Protein AF-A0A914D305-F1 (afdb_monomer_lite)

pLDDT: mean 78.82, std 18.91, range [29.47, 98.31]

Foldseek 3Di:
DDDDDDDPPPPPPPPPPLALQEAFDQDQQLDPVVLVVVCVVPVVVSQVCLQAALCSCRPHQVVVNVVVDDPVVSQVSNLNNCQRPPDAQDDPVVLVQQPVQPQPPVVGGTQHCYDDDNVSVSCCVRGPCVSSNVHDDPDRNDD

Secondary structure (DSSP, 8-state):
----------------------PPP---TT-HHHHHHHHHH-HHHHHHHHHH-HHIIIIISHHHHHTTS-HHHHHHHHHHHHHTT--BSS-HHHHHHHHHT-EETTTTEE--SSSS-HHHHHHHHHHBTTTTT-SSTT-----

Structure (mmCIF, N/CA/C/O backbone):
data_AF-A0A914D305-F1
#
_entry.id   AF-A0A914D305-F1
#
loop_
_atom_site.group_PDB
_atom_site.id
_atom_site.type_symbol
_atom_site.label_atom_id
_atom_site.label_alt_id
_atom_site.label_comp_id
_atom_site.label_asym_id
_atom_site.label_entity_id
_atom_site.label_seq_id
_atom_site.pdbx_PDB_ins_code
_atom_site.Cartn_x
_atom_site.Cartn_y
_atom_site.Cartn_z
_atom_site.occupancy
_atom_site.B_iso_or_equiv
_atom_site.auth_seq_id
_atom_site.auth_comp_id
_atom_site.auth_asym_id
_atom_site.auth_atom_id
_atom_site.pdbx_PDB_model_num
ATOM 1 N N . MET A 1 1 ? 51.759 -28.986 -25.749 1.00 36.09 1 MET A N 1
ATOM 2 C CA . MET A 1 1 ? 51.252 -27.645 -26.127 1.00 36.09 1 MET A CA 1
ATOM 3 C C . MET A 1 1 ? 50.324 -27.878 -27.312 1.00 36.09 1 MET A C 1
ATOM 5 O O . MET A 1 1 ? 50.783 -28.509 -28.242 1.00 36.09 1 MET A O 1
ATOM 9 N N . LEU A 1 2 ? 49.023 -27.589 -27.330 1.00 29.47 2 LEU A N 1
ATOM 10 C CA . LEU A 1 2 ? 48.267 -26.473 -26.772 1.00 29.47 2 LEU A CA 1
ATOM 11 C C . LEU A 1 2 ? 46.799 -26.936 -26.587 1.00 29.47 2 LEU A C 1
ATOM 13 O O . LEU A 1 2 ? 46.229 -27.543 -27.489 1.00 29.47 2 LEU A O 1
ATOM 17 N N . ARG A 1 3 ? 46.208 -26.683 -25.413 1.00 39.03 3 ARG A N 1
ATOM 18 C CA . ARG A 1 3 ? 44.769 -26.854 -25.147 1.00 39.03 3 ARG A CA 1
ATOM 19 C C . ARG A 1 3 ? 44.009 -25.756 -25.897 1.00 39.03 3 ARG A C 1
ATOM 21 O O . ARG A 1 3 ? 44.329 -24.589 -25.696 1.00 39.03 3 ARG A O 1
ATOM 28 N N . VAL A 1 4 ? 42.997 -26.100 -26.689 1.00 43.41 4 VAL A N 1
ATOM 29 C CA . VAL A 1 4 ? 42.001 -25.127 -27.165 1.00 43.41 4 VAL A CA 1
ATOM 30 C C . VAL A 1 4 ? 40.686 -25.464 -26.477 1.00 43.41 4 VAL A C 1
ATOM 32 O O . VAL A 1 4 ? 40.063 -26.487 -26.751 1.00 43.41 4 VAL A O 1
ATOM 35 N N . CYS A 1 5 ? 40.348 -24.641 -25.487 1.00 41.59 5 CYS A N 1
ATOM 36 C CA . CYS A 1 5 ? 39.162 -24.772 -24.660 1.00 41.59 5 CYS A CA 1
ATOM 37 C C . CYS A 1 5 ? 37.900 -24.414 -25.453 1.00 41.59 5 CYS A C 1
ATOM 39 O O . CYS A 1 5 ? 37.832 -23.395 -26.139 1.00 41.59 5 CYS A O 1
ATOM 41 N N . LEU A 1 6 ? 36.903 -25.279 -25.303 1.00 41.56 6 LEU A N 1
ATOM 42 C CA . LEU A 1 6 ? 35.529 -25.158 -25.762 1.00 41.56 6 LEU A CA 1
ATOM 43 C C . LEU A 1 6 ? 34.855 -23.970 -25.044 1.00 41.56 6 LEU A C 1
ATOM 45 O O . LEU A 1 6 ? 34.542 -24.068 -23.860 1.00 41.56 6 LEU A O 1
ATOM 49 N N . ASN A 1 7 ? 34.641 -22.847 -25.731 1.00 41.91 7 ASN A N 1
ATOM 50 C CA . ASN A 1 7 ? 33.867 -21.729 -25.183 1.00 41.91 7 ASN A CA 1
ATOM 51 C C . ASN A 1 7 ? 32.371 -21.951 -25.449 1.00 41.91 7 ASN A C 1
ATOM 53 O O . ASN A 1 7 ? 31.833 -21.494 -26.455 1.00 41.91 7 ASN A O 1
ATOM 57 N N . LEU A 1 8 ? 31.695 -22.648 -24.531 1.00 43.59 8 LEU A N 1
ATOM 58 C CA . LEU A 1 8 ? 30.254 -22.490 -24.334 1.00 43.59 8 LEU A CA 1
ATOM 59 C C . LEU A 1 8 ? 30.028 -21.134 -23.657 1.00 43.59 8 LEU A C 1
ATOM 61 O O . LEU A 1 8 ? 30.223 -20.996 -22.451 1.00 43.59 8 LEU A O 1
ATOM 65 N N . ILE A 1 9 ? 29.628 -20.125 -24.430 1.00 51.69 9 ILE A N 1
ATOM 66 C CA . ILE A 1 9 ? 29.080 -18.894 -23.859 1.00 51.69 9 ILE A CA 1
ATOM 67 C C . ILE A 1 9 ? 27.666 -19.240 -23.393 1.00 51.69 9 ILE A C 1
ATOM 69 O O . ILE A 1 9 ? 26.716 -19.272 -24.170 1.00 51.69 9 ILE A O 1
ATOM 73 N N . LEU A 1 10 ? 27.568 -19.591 -22.114 1.00 40.56 10 LEU A N 1
ATOM 74 C CA . LEU A 1 10 ? 26.319 -19.754 -21.394 1.00 40.56 10 LEU A CA 1
ATOM 75 C C . LEU A 1 10 ? 25.650 -18.375 -21.329 1.00 40.56 10 LEU A C 1
ATOM 77 O O . LEU A 1 10 ? 26.105 -17.493 -20.601 1.00 40.56 10 LEU A O 1
ATOM 81 N N . SER A 1 11 ? 24.598 -18.172 -22.119 1.00 43.78 11 SER A N 1
ATOM 82 C CA . SER A 1 11 ? 23.721 -17.006 -22.034 1.00 43.78 11 SER A CA 1
ATOM 83 C C . SER A 1 11 ? 22.989 -17.051 -20.693 1.00 43.78 11 SER A C 1
ATOM 85 O O . SER A 1 11 ? 21.867 -17.545 -20.599 1.00 43.78 11 SER A O 1
ATOM 87 N N . VAL A 1 12 ? 23.634 -16.587 -19.624 1.00 43.00 12 VAL A N 1
ATOM 88 C CA . VAL A 1 12 ? 22.955 -16.365 -18.350 1.00 43.00 12 VAL A CA 1
ATOM 89 C C . VAL A 1 12 ? 22.069 -15.142 -18.551 1.00 43.00 12 VAL A C 1
ATOM 91 O O . VAL A 1 12 ? 22.495 -14.004 -18.370 1.00 43.00 12 VAL A O 1
ATOM 94 N N . ALA A 1 13 ? 20.827 -15.375 -18.972 1.00 42.50 13 ALA A N 1
ATOM 95 C CA . ALA A 1 13 ? 19.756 -14.423 -18.754 1.00 42.50 13 ALA A CA 1
ATOM 96 C C . ALA A 1 13 ? 19.548 -14.355 -17.238 1.00 42.50 13 ALA A C 1
ATOM 98 O O . ALA A 1 13 ? 18.773 -15.118 -16.665 1.00 42.50 13 ALA A O 1
ATOM 99 N N . ILE A 1 14 ? 20.316 -13.490 -16.574 1.00 41.69 14 ILE A N 1
ATOM 100 C CA . ILE A 1 14 ? 20.010 -13.062 -15.216 1.00 41.69 14 ILE A CA 1
ATOM 101 C C . ILE A 1 14 ? 18.710 -12.278 -15.367 1.00 41.69 14 ILE A C 1
ATOM 103 O O . ILE A 1 14 ? 18.723 -11.109 -15.748 1.00 41.69 14 ILE A O 1
ATOM 107 N N . ALA A 1 15 ? 17.577 -12.948 -15.155 1.00 43.53 15 ALA A N 1
ATOM 108 C CA . ALA A 1 15 ? 16.357 -12.256 -14.797 1.00 43.53 15 ALA A CA 1
ATOM 109 C C . ALA A 1 15 ? 16.704 -11.506 -13.511 1.00 43.53 15 ALA A C 1
ATOM 111 O O . ALA A 1 15 ? 16.840 -12.108 -12.450 1.00 43.53 15 ALA A O 1
ATOM 112 N N . LEU A 1 16 ? 17.000 -10.213 -13.642 1.00 42.28 16 LEU A N 1
ATOM 113 C CA . LEU A 1 16 ? 17.067 -9.322 -12.501 1.00 42.28 16 LEU A CA 1
ATOM 114 C C . LEU A 1 16 ? 15.713 -9.468 -11.817 1.00 42.28 16 LEU A C 1
ATOM 116 O O . LEU A 1 16 ? 14.694 -9.118 -12.413 1.00 42.28 16 LEU A O 1
ATOM 120 N N . ASP A 1 17 ? 15.704 -10.047 -10.618 1.00 41.62 17 ASP A N 1
ATOM 121 C CA . ASP A 1 17 ? 14.555 -9.991 -9.731 1.00 41.62 17 ASP A CA 1
ATOM 122 C C . ASP A 1 17 ? 14.229 -8.507 -9.547 1.00 41.62 17 ASP A C 1
ATOM 124 O O . ASP A 1 17 ? 14.855 -7.805 -8.750 1.00 41.62 17 ASP A O 1
ATOM 128 N N . LEU A 1 18 ? 13.263 -8.009 -10.322 1.00 47.25 18 LEU A N 1
ATOM 129 C CA . LEU A 1 18 ? 12.584 -6.736 -10.106 1.00 47.25 18 LEU A CA 1
ATOM 130 C C . LEU A 1 18 ? 11.710 -6.884 -8.857 1.00 47.25 18 LEU A C 1
ATOM 132 O O . LEU A 1 18 ? 10.487 -6.799 -8.895 1.00 47.25 18 LEU A O 1
ATOM 136 N N . SER A 1 19 ? 12.348 -7.176 -7.731 1.00 46.69 19 SER A N 1
ATOM 137 C CA . SER A 1 19 ? 11.719 -7.110 -6.431 1.00 46.69 19 SER A CA 1
ATOM 138 C C . SER A 1 19 ? 11.714 -5.642 -6.039 1.00 46.69 19 SER A C 1
ATOM 140 O O . SER A 1 19 ? 12.737 -5.128 -5.575 1.00 46.69 19 SER A O 1
ATOM 142 N N . ALA A 1 20 ? 10.580 -4.953 -6.219 1.00 52.84 20 ALA A N 1
ATOM 143 C CA . ALA A 1 20 ? 10.375 -3.663 -5.569 1.00 52.8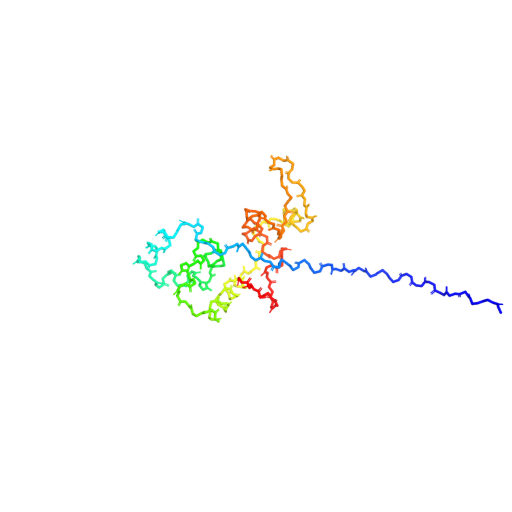4 20 ALA A CA 1
ATOM 144 C C . ALA A 1 20 ? 10.715 -3.830 -4.087 1.00 52.84 20 ALA A C 1
ATOM 146 O O . ALA A 1 20 ? 10.114 -4.631 -3.377 1.00 52.84 20 ALA A O 1
ATOM 147 N N . THR A 1 21 ? 11.767 -3.148 -3.645 1.00 56.75 21 THR A N 1
ATOM 148 C CA . THR A 1 21 ? 12.391 -3.443 -2.350 1.00 56.75 21 THR A CA 1
ATOM 149 C C . THR A 1 21 ? 11.915 -2.501 -1.255 1.00 56.75 21 THR A C 1
ATOM 151 O O . THR A 1 21 ? 12.253 -2.714 -0.092 1.00 56.75 21 THR A O 1
ATOM 154 N N . ARG A 1 22 ? 11.127 -1.466 -1.592 1.00 63.59 22 ARG A N 1
ATOM 155 C CA . ARG A 1 22 ? 10.525 -0.558 -0.608 1.00 63.59 22 ARG A CA 1
ATOM 156 C C . ARG A 1 22 ? 9.123 -0.101 -1.024 1.00 63.59 22 ARG A C 1
ATOM 158 O O . ARG A 1 22 ? 8.967 0.409 -2.136 1.00 63.59 22 ARG A O 1
ATOM 165 N N . PRO A 1 23 ? 8.110 -0.238 -0.151 1.00 63.59 23 PRO A N 1
ATOM 166 C CA . PRO A 1 23 ? 6.850 0.483 -0.318 1.00 63.59 23 PRO A CA 1
ATOM 167 C C . PRO A 1 23 ? 7.080 2.005 -0.186 1.00 63.59 23 PRO A C 1
ATOM 169 O O . PRO A 1 23 ? 8.126 2.427 0.316 1.00 63.59 23 PRO A O 1
ATOM 172 N N . PRO A 1 24 ? 6.103 2.843 -0.576 1.00 71.56 24 PRO A N 1
ATOM 173 C CA . PRO A 1 24 ? 6.082 4.254 -0.189 1.00 71.56 24 PRO A CA 1
ATOM 174 C C . PRO A 1 24 ? 6.214 4.427 1.328 1.00 71.56 24 PRO A C 1
ATOM 176 O O . PRO A 1 24 ? 5.825 3.538 2.089 1.00 71.56 24 PRO A O 1
ATOM 179 N N . ASN A 1 25 ? 6.732 5.576 1.769 1.00 78.00 25 ASN A N 1
ATOM 180 C CA . ASN A 1 25 ? 6.840 5.892 3.192 1.00 78.00 25 ASN A CA 1
ATOM 181 C C . ASN A 1 25 ? 5.474 5.786 3.884 1.00 78.00 25 ASN A C 1
ATOM 183 O O . ASN A 1 25 ? 4.451 6.193 3.334 1.00 78.00 25 ASN A O 1
ATOM 187 N N . CYS A 1 26 ? 5.460 5.235 5.101 1.00 85.81 26 CYS A N 1
ATOM 188 C CA . CYS A 1 26 ? 4.223 5.074 5.858 1.00 85.81 26 CYS A CA 1
ATOM 189 C C . CYS A 1 26 ? 3.764 6.423 6.412 1.00 85.81 26 CYS A C 1
ATOM 191 O O . CYS A 1 26 ? 4.188 6.843 7.488 1.00 85.81 26 CYS A O 1
ATOM 193 N N . ILE A 1 27 ? 2.890 7.085 5.664 1.00 89.69 27 ILE A N 1
ATOM 194 C CA . ILE A 1 27 ? 2.203 8.314 6.055 1.00 89.69 27 ILE A CA 1
ATOM 195 C C . ILE A 1 27 ? 0.705 8.171 5.773 1.00 89.69 27 ILE A C 1
ATOM 197 O O . ILE A 1 27 ? 0.292 7.329 4.977 1.00 89.69 27 ILE A O 1
ATOM 201 N N . ASP A 1 28 ? -0.120 8.986 6.427 1.00 93.56 28 ASP A N 1
ATOM 202 C CA . ASP A 1 28 ? -1.550 9.060 6.113 1.00 93.56 28 ASP A CA 1
ATOM 203 C C . ASP A 1 28 ? -1.752 9.977 4.895 1.00 93.56 28 ASP A C 1
ATOM 205 O O . ASP A 1 28 ? -1.851 11.200 5.037 1.00 93.56 28 ASP A O 1
ATOM 209 N N . GLY A 1 29 ? -1.803 9.397 3.692 1.00 92.00 29 GLY A N 1
ATOM 210 C CA . GLY A 1 29 ? -1.995 10.119 2.432 1.00 92.00 29 GLY A CA 1
ATOM 211 C C . GLY A 1 29 ? -3.306 10.911 2.339 1.00 92.00 29 GLY A C 1
ATOM 212 O O . GLY A 1 29 ? -3.342 11.947 1.678 1.00 92.00 29 GLY A O 1
ATOM 213 N N . LEU A 1 30 ? -4.365 10.502 3.050 1.00 94.25 30 LEU A N 1
ATOM 214 C CA . LEU A 1 30 ? -5.617 11.270 3.165 1.00 94.25 30 LEU A CA 1
ATOM 215 C C . LEU A 1 30 ? -5.565 12.395 4.211 1.00 94.25 30 LEU A C 1
ATOM 217 O O . LEU A 1 30 ? -6.559 13.102 4.391 1.00 94.25 30 LEU A O 1
ATOM 221 N N . SER A 1 31 ? -4.426 12.587 4.881 1.00 95.56 31 SER A N 1
ATOM 222 C CA . SER A 1 31 ? -4.230 13.290 6.155 1.00 95.56 31 SER A CA 1
ATOM 223 C C . SER A 1 31 ? -4.643 12.483 7.385 1.00 95.56 31 SER A C 1
ATOM 225 O O . SER A 1 31 ? -5.680 11.813 7.415 1.00 95.56 31 SER A O 1
ATOM 227 N N . GLN A 1 32 ? -3.867 12.652 8.458 1.00 95.56 32 GLN A N 1
ATOM 228 C CA . GLN A 1 32 ? -4.135 12.028 9.753 1.00 95.56 32 GLN A CA 1
ATOM 229 C C . GLN A 1 32 ? -5.540 12.359 10.261 1.00 95.56 32 GLN A C 1
ATOM 231 O O . GLN A 1 32 ? -6.257 11.477 10.727 1.00 95.56 32 GLN A O 1
ATOM 236 N N . ARG A 1 33 ? -5.979 13.619 10.129 1.00 97.44 33 ARG A N 1
ATOM 237 C CA . ARG A 1 33 ? -7.310 14.027 10.590 1.00 97.44 33 ARG A CA 1
ATOM 238 C C . ARG A 1 33 ? -8.412 13.247 9.879 1.00 97.44 33 ARG A C 1
ATOM 240 O O . ARG A 1 33 ? -9.319 12.754 10.542 1.00 97.44 33 ARG A O 1
ATOM 247 N N . ARG A 1 34 ? -8.311 13.089 8.557 1.00 98.12 34 ARG A N 1
ATOM 248 C CA . ARG A 1 34 ? -9.317 12.366 7.775 1.00 98.12 34 ARG A CA 1
ATOM 249 C C . ARG A 1 34 ? -9.375 10.888 8.146 1.00 98.12 34 ARG A C 1
ATOM 251 O O . ARG A 1 34 ? -10.469 10.351 8.288 1.00 98.12 34 ARG A O 1
ATOM 258 N N . CYS A 1 35 ? -8.225 10.246 8.337 1.00 98.25 35 CYS A N 1
ATOM 259 C CA . CYS A 1 35 ? -8.170 8.854 8.777 1.00 98.25 35 CYS A CA 1
ATOM 260 C C . CYS A 1 35 ? -8.774 8.674 10.178 1.00 98.25 35 CYS A C 1
ATOM 262 O O . CYS A 1 35 ? -9.533 7.733 10.399 1.00 98.25 35 CYS A O 1
ATOM 264 N N . GLN A 1 36 ? -8.530 9.616 11.094 1.00 97.81 36 GLN A N 1
ATOM 265 C CA . GLN A 1 36 ? -9.152 9.617 12.421 1.00 97.81 36 GLN A CA 1
ATOM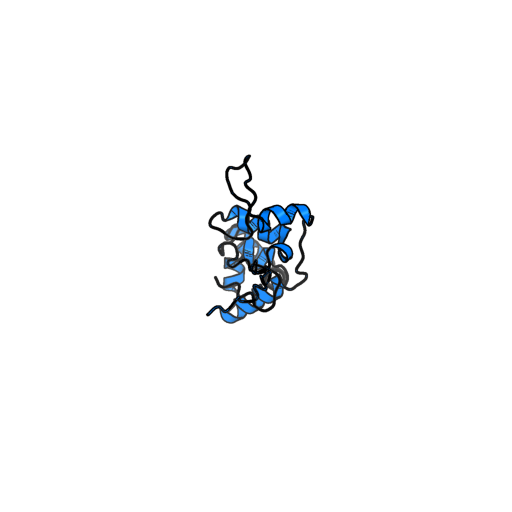 266 C C . GLN A 1 36 ? -10.667 9.850 12.368 1.00 97.81 36 GLN A C 1
ATOM 268 O O . GLN A 1 36 ? -11.406 9.211 13.117 1.00 97.81 36 GLN A O 1
ATOM 273 N N . ASP A 1 37 ? -11.152 10.708 11.467 1.00 98.25 37 ASP A N 1
ATOM 274 C CA . ASP A 1 37 ? -12.591 10.899 11.253 1.00 98.25 37 ASP A CA 1
ATOM 275 C C . ASP A 1 37 ? -13.253 9.613 10.726 1.00 98.25 37 ASP A C 1
ATOM 277 O O . ASP A 1 37 ? -14.322 9.232 11.203 1.00 98.25 37 ASP A O 1
ATOM 281 N N . LEU A 1 38 ? -12.610 8.905 9.787 1.00 98.06 38 LEU A N 1
ATOM 282 C CA . LEU A 1 38 ? -13.098 7.615 9.281 1.00 98.06 38 LEU A CA 1
ATOM 283 C C . LEU A 1 38 ? -13.124 6.545 10.383 1.00 98.06 38 LEU A C 1
ATOM 285 O O . LEU A 1 38 ? -14.131 5.850 10.535 1.00 98.06 38 LEU A O 1
ATOM 289 N N . LEU A 1 39 ? -12.053 6.449 11.177 1.00 97.81 39 LEU A N 1
ATOM 290 C CA . LEU A 1 39 ? -11.961 5.532 12.316 1.00 97.81 39 LEU A CA 1
ATOM 291 C C . LEU A 1 39 ? -13.053 5.817 13.356 1.00 97.81 39 LEU A C 1
ATOM 293 O O . LEU A 1 39 ? -13.731 4.897 13.808 1.00 97.81 39 LEU A O 1
ATOM 297 N N . SER A 1 40 ? -13.254 7.090 13.698 1.00 97.69 40 SER A N 1
ATOM 298 C CA . SER A 1 40 ? -14.254 7.517 14.685 1.00 97.69 40 SER A CA 1
ATOM 299 C C . SER A 1 40 ? -15.684 7.321 14.185 1.00 97.69 40 SER A C 1
ATOM 301 O O . SER A 1 40 ? -16.582 7.033 14.972 1.00 97.69 40 SER A O 1
ATOM 303 N N . SER A 1 41 ? -15.907 7.472 12.878 1.00 98.06 41 SER A N 1
ATOM 304 C CA . SER A 1 41 ? -17.224 7.290 12.270 1.00 98.06 41 SER A CA 1
ATOM 305 C C . SER A 1 41 ? -17.643 5.821 12.226 1.00 98.06 41 SER A C 1
ATOM 307 O O . SER A 1 41 ? -18.808 5.524 12.489 1.00 98.06 41 SER A O 1
ATOM 309 N N . ASN A 1 42 ? -16.733 4.906 11.873 1.00 97.94 42 ASN A N 1
ATOM 310 C CA . ASN A 1 42 ? -17.020 3.473 11.846 1.00 97.94 42 ASN A CA 1
ATOM 311 C C . ASN A 1 42 ? -15.734 2.644 11.967 1.00 97.94 42 ASN A C 1
ATOM 313 O O . ASN A 1 42 ? -15.120 2.258 10.968 1.00 97.94 42 ASN A O 1
ATOM 317 N N . ALA A 1 43 ? -15.358 2.320 13.205 1.00 97.44 43 ALA A N 1
ATOM 318 C CA . ALA A 1 43 ? -14.117 1.606 13.489 1.00 97.44 43 ALA A CA 1
ATOM 319 C C . ALA A 1 43 ? -14.055 0.209 12.853 1.00 97.44 43 ALA A C 1
ATOM 321 O O . ALA A 1 43 ? -12.998 -0.203 12.381 1.00 97.44 43 ALA A O 1
ATOM 322 N N . THR A 1 44 ? -15.182 -0.505 12.783 1.00 97.75 44 THR A N 1
ATOM 323 C CA . THR A 1 44 ? -15.248 -1.837 12.166 1.00 97.75 44 THR A CA 1
ATOM 324 C C . THR A 1 44 ? -14.944 -1.774 10.673 1.00 97.75 44 THR A C 1
ATOM 326 O O . THR A 1 44 ? -14.151 -2.565 10.169 1.00 97.75 44 THR A O 1
ATOM 329 N N . THR A 1 45 ? -15.537 -0.810 9.965 1.00 97.81 45 THR A N 1
ATOM 330 C CA . THR A 1 45 ? -15.309 -0.626 8.524 1.00 97.81 45 THR A CA 1
ATOM 331 C C . THR A 1 45 ? -13.891 -0.141 8.251 1.00 97.81 45 THR A C 1
ATOM 333 O O . THR A 1 45 ? -13.231 -0.655 7.353 1.00 97.81 45 THR A O 1
ATOM 336 N N . PHE A 1 46 ? -13.389 0.790 9.066 1.00 98.31 46 PHE A N 1
ATOM 337 C CA . PHE A 1 46 ? -12.009 1.258 8.972 1.00 98.31 46 PHE A CA 1
ATOM 338 C C . PHE A 1 46 ? -11.014 0.102 9.141 1.00 98.31 46 PHE A C 1
ATOM 340 O O . PHE A 1 46 ? -10.135 -0.090 8.302 1.00 98.31 46 PHE A O 1
ATOM 347 N N . LYS A 1 47 ? -11.196 -0.719 10.186 1.00 97.00 47 LYS A N 1
ATOM 348 C CA . LYS A 1 47 ? -10.371 -1.906 10.436 1.00 97.00 47 LYS A CA 1
ATOM 349 C C . LYS A 1 47 ? -10.441 -2.891 9.270 1.00 97.00 47 LYS A C 1
ATOM 351 O O . LYS A 1 47 ? -9.401 -3.366 8.826 1.00 97.00 47 LYS A O 1
ATOM 356 N N . HIS A 1 48 ? -11.639 -3.137 8.740 1.00 96.19 48 HIS A N 1
ATOM 357 C CA . HIS A 1 48 ? -11.827 -3.998 7.578 1.00 96.19 48 HIS A CA 1
ATOM 358 C C . HIS A 1 48 ? -11.037 -3.503 6.360 1.00 96.19 48 HIS A C 1
ATOM 360 O O . HIS A 1 48 ? -10.360 -4.300 5.717 1.00 96.19 48 HIS A O 1
ATOM 366 N N . TRP A 1 49 ? -11.055 -2.200 6.061 1.00 96.44 49 TRP A N 1
ATOM 367 C CA . TRP A 1 49 ? -10.242 -1.645 4.975 1.00 96.44 49 TRP A CA 1
ATOM 368 C C . TRP A 1 49 ? -8.742 -1.766 5.236 1.00 96.44 49 TRP A C 1
ATOM 370 O O . TRP A 1 49 ? -8.007 -2.071 4.302 1.00 96.44 49 TRP A O 1
ATOM 380 N N . CYS A 1 50 ? -8.280 -1.614 6.482 1.00 95.62 50 CYS A N 1
ATOM 381 C CA . CYS A 1 50 ? -6.878 -1.882 6.813 1.00 95.62 50 CYS A CA 1
ATOM 382 C C . CYS A 1 50 ? -6.473 -3.339 6.502 1.00 95.62 50 CYS A C 1
ATOM 384 O O . CYS A 1 50 ? -5.322 -3.599 6.170 1.00 95.62 50 CYS A O 1
ATOM 386 N N . GLU A 1 51 ? -7.401 -4.293 6.614 1.00 94.00 51 GLU A N 1
ATOM 387 C CA . GLU A 1 51 ? -7.140 -5.728 6.426 1.00 94.00 51 GLU A CA 1
ATOM 388 C C . GLU A 1 51 ? -7.298 -6.205 4.980 1.00 94.00 51 GLU A C 1
ATOM 390 O O . GLU A 1 51 ? -6.667 -7.187 4.591 1.00 94.00 51 GLU A O 1
ATOM 395 N N . THR A 1 52 ? -8.125 -5.531 4.178 1.00 93.00 52 THR A N 1
ATOM 396 C CA . THR A 1 52 ? -8.510 -6.017 2.842 1.00 93.00 52 THR A CA 1
ATOM 397 C C . THR A 1 52 ? -8.143 -5.083 1.697 1.00 93.00 52 THR A C 1
ATOM 399 O O . THR A 1 52 ? -8.162 -5.510 0.543 1.00 93.00 52 THR A O 1
ATOM 402 N N . ASN A 1 53 ? -7.786 -3.827 1.979 1.00 92.75 53 ASN A N 1
ATOM 403 C CA . ASN A 1 53 ? -7.434 -2.842 0.964 1.00 92.75 53 ASN A CA 1
ATOM 404 C C . ASN A 1 53 ? -5.967 -2.411 1.108 1.00 92.75 53 ASN A C 1
ATOM 406 O O . ASN A 1 53 ? -5.595 -1.644 1.996 1.00 92.75 53 ASN A O 1
ATOM 410 N N . ALA A 1 54 ? -5.137 -2.895 0.181 1.00 90.44 54 ALA A N 1
ATOM 411 C CA . ALA A 1 54 ? -3.704 -2.623 0.157 1.00 90.44 54 ALA A CA 1
ATOM 412 C C . ALA A 1 54 ? -3.378 -1.126 0.036 1.00 90.44 54 ALA A C 1
ATOM 414 O O . ALA A 1 54 ? -2.479 -0.637 0.712 1.00 90.44 54 ALA A O 1
ATOM 415 N N . GLU A 1 55 ? -4.109 -0.390 -0.804 1.00 90.88 55 GLU A N 1
ATOM 416 C CA . GLU A 1 55 ? -3.925 1.057 -0.950 1.00 90.88 55 GLU A CA 1
ATOM 417 C C . GLU A 1 55 ? -4.268 1.775 0.357 1.00 90.88 55 GLU A C 1
ATOM 419 O O . GLU A 1 55 ? -3.510 2.630 0.814 1.00 90.88 55 GLU A O 1
ATOM 424 N N . PHE A 1 56 ? -5.346 1.352 1.016 1.00 94.88 56 PHE A N 1
ATOM 425 C CA . PHE A 1 56 ? -5.785 1.975 2.256 1.00 94.88 56 PHE A CA 1
ATOM 426 C C . PHE A 1 56 ? -4.752 1.836 3.384 1.00 94.88 56 PHE A C 1
ATOM 428 O O . PHE A 1 56 ? -4.394 2.818 4.034 1.00 94.88 56 PHE A O 1
ATOM 435 N N . VAL A 1 57 ? -4.233 0.621 3.596 1.00 93.00 57 VAL A N 1
ATOM 436 C CA . VAL A 1 57 ? -3.301 0.312 4.697 1.00 93.00 57 VAL A CA 1
ATOM 437 C C . VAL A 1 57 ? -1.853 0.737 4.432 1.00 93.00 57 VAL A C 1
ATOM 439 O O . VAL A 1 57 ? -1.068 0.854 5.375 1.00 93.00 57 VAL A O 1
ATOM 442 N N . LEU A 1 58 ? -1.474 0.962 3.171 1.00 89.88 58 LEU A N 1
ATOM 443 C CA . LEU A 1 58 ? -0.097 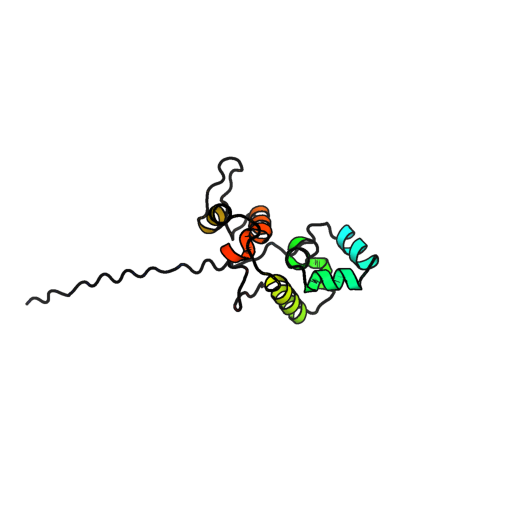1.314 2.801 1.00 89.88 58 LEU A CA 1
ATOM 444 C C . LEU A 1 58 ? 0.062 2.775 2.382 1.00 89.88 58 LEU A C 1
ATOM 446 O O . LEU A 1 58 ? 1.140 3.320 2.603 1.00 89.88 58 LEU A O 1
ATOM 450 N N . LEU A 1 59 ? -0.969 3.400 1.798 1.00 90.50 59 LEU A N 1
ATOM 451 C CA . LEU A 1 59 ? -0.890 4.750 1.222 1.00 90.50 59 LEU A CA 1
ATOM 452 C C . LEU A 1 59 ? -1.834 5.747 1.889 1.00 90.50 59 LEU A C 1
ATOM 454 O O . LEU A 1 59 ? -1.417 6.852 2.224 1.00 90.50 59 LEU A O 1
ATOM 458 N N . ASP A 1 60 ? -3.104 5.390 2.066 1.00 94.44 60 ASP A N 1
ATOM 459 C CA . ASP A 1 60 ? -4.110 6.389 2.438 1.00 94.44 60 ASP A CA 1
ATOM 460 C C . ASP A 1 60 ? -4.132 6.671 3.942 1.00 94.44 60 ASP A C 1
ATOM 462 O O . ASP A 1 60 ? -4.204 7.833 4.346 1.00 94.44 60 ASP A O 1
ATOM 466 N N . CYS A 1 61 ? -4.053 5.623 4.767 1.00 96.81 61 CYS A N 1
ATOM 467 C CA . CYS A 1 61 ? -4.157 5.697 6.226 1.00 96.81 61 CYS A CA 1
ATOM 468 C C . CYS A 1 61 ? -3.123 4.805 6.933 1.00 96.81 61 CYS A C 1
ATOM 470 O O . CYS A 1 61 ? -3.443 4.128 7.912 1.00 96.81 61 CYS A O 1
ATOM 472 N N . CYS A 1 62 ? -1.881 4.771 6.440 1.00 94.00 62 CYS A N 1
ATOM 473 C CA . CYS A 1 62 ? -0.859 3.837 6.915 1.00 94.00 62 CYS A CA 1
ATOM 474 C C . CYS A 1 62 ? -0.545 3.953 8.418 1.00 94.00 62 CYS A C 1
ATOM 476 O O . CYS A 1 62 ? -0.488 2.935 9.115 1.00 94.00 62 CYS A O 1
ATOM 478 N N . ILE A 1 63 ? -0.369 5.174 8.935 1.00 94.88 63 ILE A N 1
ATOM 479 C CA . ILE A 1 63 ? -0.070 5.414 10.356 1.00 94.88 63 ILE A CA 1
ATOM 480 C C . ILE A 1 63 ? -1.305 5.092 11.193 1.00 94.88 63 ILE A C 1
ATOM 482 O O . ILE A 1 63 ? -1.209 4.398 12.207 1.00 94.88 63 ILE A O 1
ATOM 486 N N . SER A 1 64 ? -2.475 5.554 10.748 1.00 96.88 64 SER A N 1
ATOM 487 C CA . SER A 1 64 ? -3.732 5.333 11.465 1.00 96.88 64 SER A CA 1
ATOM 488 C C . SER A 1 64 ? -4.122 3.849 11.534 1.00 96.88 64 SER A C 1
ATOM 490 O O . SER A 1 64 ? -4.549 3.389 12.590 1.00 96.88 64 SER A O 1
ATOM 492 N N . CYS A 1 65 ? -3.918 3.067 10.468 1.00 96.06 65 CYS A N 1
ATOM 493 C CA . CYS A 1 65 ? -4.049 1.609 10.516 1.00 96.06 65 CYS A CA 1
ATOM 494 C C . CYS A 1 65 ? -2.983 0.987 11.428 1.00 96.06 65 CYS A C 1
ATOM 496 O O . CYS A 1 65 ? -3.298 0.092 12.208 1.00 96.06 65 CYS A O 1
ATOM 498 N N . GLY A 1 66 ? -1.736 1.466 11.366 1.00 94.06 66 GLY A N 1
ATOM 499 C CA . GLY A 1 66 ? -0.635 0.975 12.196 1.00 94.06 66 GLY A CA 1
ATOM 500 C C . GLY A 1 66 ? -0.899 1.079 13.698 1.00 94.06 66 GLY A C 1
ATOM 501 O O . GLY A 1 66 ? -0.543 0.170 14.439 1.00 94.06 66 GLY A O 1
ATOM 502 N N . ALA A 1 67 ? -1.598 2.126 14.137 1.00 94.44 67 ALA A N 1
ATOM 503 C CA . ALA A 1 67 ? -1.976 2.318 15.536 1.00 94.44 67 ALA A CA 1
ATOM 504 C C . ALA A 1 67 ? -2.955 1.254 16.082 1.00 94.44 67 ALA A C 1
ATOM 506 O O . ALA A 1 67 ? -3.129 1.160 17.296 1.00 94.44 67 ALA A O 1
ATOM 507 N N . LEU A 1 68 ? -3.593 0.456 15.215 1.00 93.69 68 LEU A N 1
ATOM 508 C CA . LEU A 1 68 ? -4.540 -0.594 15.612 1.00 93.69 68 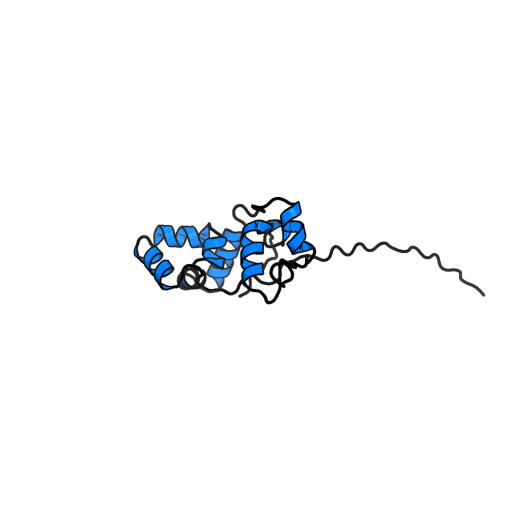LEU A CA 1
ATOM 509 C C . LEU A 1 68 ? -3.872 -1.941 15.921 1.00 93.69 68 LEU A C 1
ATOM 511 O O . LEU A 1 68 ? -4.534 -2.837 16.447 1.00 93.69 68 LEU A O 1
ATOM 515 N N . TYR A 1 69 ? -2.596 -2.111 15.571 1.00 92.69 69 TYR A N 1
ATOM 516 C CA . TYR A 1 69 ? -1.935 -3.413 15.550 1.00 92.69 69 TYR A CA 1
ATOM 517 C C . TYR A 1 69 ? -0.578 -3.371 16.246 1.00 92.69 69 TYR A C 1
ATOM 519 O O . TYR A 1 69 ? 0.120 -2.358 16.248 1.00 92.69 69 TYR A O 1
ATOM 527 N N . SER A 1 70 ? -0.153 -4.516 16.785 1.00 90.94 70 SER A N 1
ATOM 528 C CA . SER A 1 70 ? 1.261 -4.697 17.109 1.00 90.94 70 SER A CA 1
ATOM 529 C C . SER A 1 70 ? 2.098 -4.670 15.817 1.00 90.94 70 SER A C 1
ATOM 531 O O . SER A 1 70 ? 1.571 -4.987 14.746 1.00 90.94 70 SER A O 1
ATOM 533 N N . PRO A 1 71 ? 3.410 -4.371 15.869 1.00 83.38 71 PRO A N 1
ATOM 534 C CA . PRO A 1 71 ? 4.254 -4.393 14.670 1.00 83.38 71 PRO A CA 1
ATOM 535 C C . PRO A 1 71 ? 4.201 -5.724 13.897 1.00 83.38 71 PRO A C 1
ATOM 537 O O . PRO A 1 71 ? 4.187 -5.734 12.666 1.00 83.38 71 PRO A O 1
ATOM 540 N N . LYS A 1 72 ? 4.117 -6.854 14.614 1.00 82.38 72 LYS A N 1
ATOM 541 C CA . LYS A 1 72 ? 4.011 -8.194 14.016 1.00 82.38 72 LYS A CA 1
ATOM 542 C C . LYS A 1 72 ? 2.676 -8.390 13.293 1.00 82.38 72 LYS A C 1
ATOM 544 O O . LYS A 1 72 ? 2.647 -8.894 12.167 1.00 82.38 72 LYS A O 1
ATOM 549 N N . ASP A 1 73 ? 1.583 -7.977 13.924 1.00 88.12 73 ASP A N 1
ATOM 550 C CA . ASP A 1 73 ? 0.249 -8.107 13.339 1.00 88.12 73 ASP A CA 1
ATOM 551 C C . ASP A 1 73 ? 0.092 -7.162 12.145 1.00 88.12 73 ASP A C 1
ATOM 553 O O . ASP A 1 73 ? -0.432 -7.568 11.113 1.00 88.12 73 ASP A O 1
ATOM 557 N N . LEU A 1 74 ? 0.648 -5.949 12.226 1.00 87.12 74 LEU A N 1
ATOM 558 C CA . LEU A 1 74 ? 0.636 -4.975 11.137 1.00 87.12 74 LEU A CA 1
ATOM 559 C C . LEU A 1 74 ? 1.319 -5.511 9.874 1.00 87.12 74 LEU A C 1
ATOM 561 O O . LEU A 1 74 ? 0.798 -5.328 8.777 1.00 87.12 74 LEU A O 1
ATOM 565 N N . SER A 1 75 ? 2.464 -6.186 10.013 1.00 85.19 75 SER A N 1
ATOM 566 C CA . SER A 1 75 ? 3.138 -6.826 8.876 1.00 85.19 75 SER A CA 1
ATOM 567 C C . SER A 1 75 ? 2.249 -7.893 8.229 1.00 85.19 75 SER A C 1
ATOM 569 O O . SER A 1 75 ? 2.103 -7.925 7.007 1.00 85.19 75 SER A O 1
ATOM 571 N N . THR A 1 76 ? 1.575 -8.708 9.044 1.00 88.25 76 THR A N 1
ATOM 572 C CA . THR A 1 76 ? 0.648 -9.745 8.565 1.00 88.25 76 THR A CA 1
ATOM 573 C C . THR A 1 76 ? -0.559 -9.136 7.849 1.00 88.25 76 THR A C 1
ATOM 575 O O . THR A 1 76 ? -0.918 -9.581 6.760 1.00 88.25 76 THR A O 1
ATOM 578 N N . VAL A 1 77 ? -1.153 -8.089 8.426 1.00 89.12 77 VAL A N 1
ATOM 579 C CA . VAL A 1 77 ? -2.281 -7.331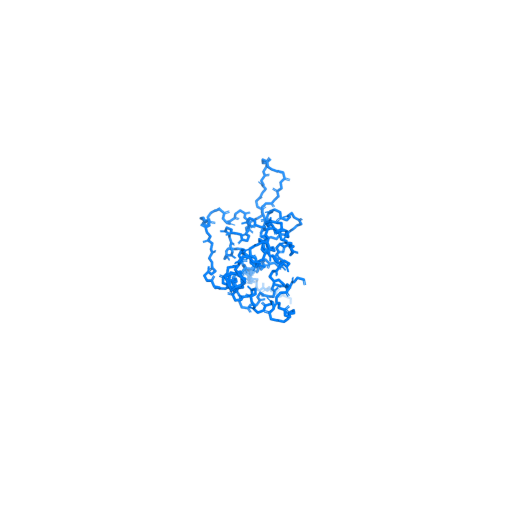 7.864 1.00 89.12 77 VAL A CA 1
ATOM 580 C C . VAL A 1 77 ? -1.904 -6.734 6.511 1.00 89.12 77 VAL A C 1
ATOM 582 O O . VAL A 1 77 ? -2.587 -6.976 5.520 1.00 89.12 77 VAL A O 1
ATOM 585 N N . LYS A 1 78 ? -0.771 -6.030 6.439 1.00 88.06 78 LYS A N 1
ATOM 586 C CA . LYS A 1 78 ? -0.270 -5.419 5.202 1.00 88.06 78 LYS A CA 1
ATOM 587 C C . LYS A 1 78 ? -0.010 -6.461 4.117 1.00 88.06 78 LYS A C 1
ATOM 589 O O . LYS A 1 78 ? -0.479 -6.297 2.994 1.00 88.06 78 LYS A O 1
ATOM 594 N N . ASN A 1 79 ? 0.659 -7.562 4.454 1.00 86.00 79 ASN A N 1
ATOM 595 C CA . ASN A 1 79 ? 0.913 -8.646 3.505 1.00 86.00 79 ASN A CA 1
ATOM 596 C C . ASN A 1 79 ? -0.388 -9.307 3.030 1.00 86.00 79 ASN A C 1
ATOM 598 O O . ASN A 1 79 ? -0.528 -9.613 1.847 1.00 86.00 79 ASN A O 1
ATOM 602 N N . THR A 1 80 ? -1.359 -9.502 3.923 1.00 88.25 80 THR A N 1
ATOM 603 C CA . THR A 1 80 ? -2.674 -10.053 3.565 1.00 88.25 80 THR A CA 1
ATOM 604 C C . THR A 1 80 ? -3.412 -9.118 2.611 1.00 88.25 80 THR A C 1
ATOM 606 O O . THR A 1 80 ? -3.873 -9.559 1.558 1.00 88.25 80 THR A O 1
ATOM 609 N N . ALA A 1 81 ? -3.460 -7.821 2.922 1.00 88.38 81 ALA A N 1
ATOM 610 C CA . ALA A 1 81 ? -4.121 -6.816 2.098 1.00 88.38 81 ALA A CA 1
ATOM 611 C C . ALA A 1 81 ? -3.489 -6.708 0.702 1.00 88.38 81 ALA A C 1
ATOM 613 O O . ALA A 1 81 ? -4.205 -6.661 -0.294 1.00 88.38 81 ALA A O 1
ATOM 614 N N . VAL A 1 82 ? -2.153 -6.726 0.611 1.00 87.00 82 VAL A N 1
ATOM 615 C CA . VAL A 1 82 ? -1.420 -6.714 -0.668 1.00 87.00 82 VAL A CA 1
ATOM 616 C C . VAL A 1 82 ? -1.753 -7.933 -1.512 1.00 87.00 82 VAL A C 1
ATOM 618 O O . VAL A 1 82 ? -2.047 -7.785 -2.694 1.00 87.00 82 VAL A O 1
ATOM 621 N N . ASN A 1 83 ? -1.723 -9.125 -0.914 1.00 83.75 83 ASN A N 1
ATOM 622 C CA . ASN A 1 83 ? -1.945 -10.373 -1.640 1.00 83.75 83 ASN A CA 1
ATOM 623 C C . ASN A 1 83 ? -3.424 -10.609 -1.984 1.00 83.75 83 ASN A C 1
ATOM 625 O O . ASN A 1 83 ? -3.726 -11.353 -2.919 1.00 83.75 83 ASN A O 1
ATOM 629 N N . THR A 1 84 ? -4.347 -9.946 -1.283 1.00 83.12 84 THR A N 1
ATOM 630 C CA . THR A 1 84 ? -5.775 -9.965 -1.609 1.00 83.12 84 THR A CA 1
ATOM 631 C C . THR A 1 84 ? -5.995 -9.251 -2.943 1.00 83.12 84 THR A C 1
ATOM 633 O O . THR A 1 84 ? -5.906 -8.029 -3.039 1.00 83.12 84 THR A O 1
ATOM 636 N N . ASN A 1 85 ? -6.278 -10.026 -3.995 1.00 78.19 85 ASN A N 1
ATOM 637 C CA . ASN A 1 85 ? -6.473 -9.535 -5.365 1.00 78.19 85 ASN A CA 1
ATOM 638 C C . ASN A 1 85 ? -5.287 -8.705 -5.890 1.00 78.19 85 ASN A C 1
ATOM 640 O O . ASN A 1 85 ? -5.455 -7.599 -6.412 1.00 78.19 85 ASN A O 1
ATOM 644 N N . CYS A 1 86 ? -4.073 -9.235 -5.737 1.00 85.44 86 CYS A N 1
ATOM 645 C CA . CYS A 1 86 ? -2.872 -8.563 -6.215 1.00 85.44 86 CYS A CA 1
ATOM 646 C C . CYS A 1 86 ? -2.750 -8.638 -7.745 1.00 85.44 86 CYS A C 1
ATOM 648 O O . CYS A 1 86 ? -2.438 -9.684 -8.320 1.00 85.44 86 CYS A O 1
ATOM 650 N N . SER A 1 87 ? -3.003 -7.514 -8.408 1.00 87.69 87 SER A N 1
ATOM 651 C CA . SER A 1 87 ? -2.937 -7.375 -9.860 1.00 87.69 87 SER A CA 1
ATOM 652 C C . SER A 1 87 ? -2.484 -5.975 -10.258 1.00 87.69 87 SER A C 1
ATOM 654 O O . SER A 1 87 ? -2.550 -5.031 -9.466 1.00 87.69 87 SER A O 1
ATOM 656 N N . ASP A 1 88 ? -2.073 -5.832 -11.514 1.00 88.94 88 ASP A N 1
ATOM 657 C CA . ASP A 1 88 ? -1.978 -4.517 -12.139 1.00 88.94 88 ASP A CA 1
ATOM 658 C C . ASP A 1 88 ? -3.391 -3.992 -12.420 1.00 88.94 88 ASP A C 1
ATOM 660 O O . ASP A 1 88 ? -4.288 -4.761 -12.775 1.00 88.94 88 ASP A O 1
ATOM 664 N N . ILE A 1 89 ? -3.592 -2.692 -12.215 1.00 88.88 89 ILE A N 1
ATOM 665 C CA . ILE A 1 89 ? -4.812 -1.980 -12.626 1.00 88.88 89 ILE A CA 1
ATOM 666 C C . ILE A 1 89 ? -4.616 -1.403 -14.031 1.00 88.88 89 ILE A C 1
ATOM 668 O O . ILE A 1 89 ? -5.560 -1.327 -14.815 1.00 88.88 89 ILE A O 1
ATOM 672 N N . SER A 1 90 ? -3.389 -0.987 -14.352 1.00 85.75 90 SER A N 1
ATOM 673 C CA . SER A 1 90 ? -3.057 -0.428 -15.658 1.00 85.75 90 SER A CA 1
ATOM 674 C C . SER A 1 90 ? -2.778 -1.510 -16.704 1.00 85.75 90 SER A C 1
ATOM 676 O O . SER A 1 90 ? -2.628 -2.693 -16.399 1.00 85.75 90 SER A O 1
ATOM 678 N N . LEU A 1 91 ? -2.687 -1.084 -17.962 1.00 81.50 91 LEU A N 1
ATOM 679 C CA . LEU A 1 91 ? -2.276 -1.936 -19.074 1.00 81.50 91 LEU A CA 1
ATOM 680 C C . LEU A 1 91 ? -0.799 -2.337 -18.930 1.00 81.50 91 LEU A C 1
ATOM 682 O O . LEU A 1 91 ? 0.018 -1.566 -18.428 1.00 81.50 91 LEU A O 1
ATOM 686 N N . VAL A 1 92 ? -0.437 -3.520 -19.434 1.00 76.25 92 VAL A N 1
ATOM 687 C CA . VAL A 1 92 ? 0.930 -4.072 -19.329 1.00 76.25 92 VAL A CA 1
ATOM 688 C C . VAL A 1 92 ? 1.987 -3.094 -19.860 1.00 76.25 92 VAL A C 1
ATOM 690 O O . VAL A 1 92 ? 2.951 -2.790 -19.163 1.00 76.25 92 VAL A O 1
ATOM 693 N N . ASN A 1 93 ? 1.750 -2.502 -21.033 1.00 81.00 93 ASN A N 1
ATOM 694 C CA . ASN A 1 93 ? 2.654 -1.531 -21.661 1.00 81.00 93 ASN A CA 1
ATOM 695 C C . ASN A 1 93 ? 2.838 -0.231 -20.853 1.00 81.00 93 ASN A C 1
ATOM 697 O O . ASN A 1 93 ? 3.815 0.492 -21.033 1.00 81.00 93 ASN A O 1
ATOM 701 N N . TRP A 1 94 ? 1.898 0.099 -19.968 1.00 86.88 94 TRP A N 1
ATOM 702 C CA . TRP A 1 94 ? 2.044 1.225 -19.052 1.00 86.88 94 TRP A CA 1
ATOM 703 C C . TRP A 1 94 ? 2.984 0.873 -17.899 1.00 86.88 94 TRP A C 1
ATOM 705 O O . TRP A 1 94 ? 3.823 1.685 -17.513 1.00 86.88 94 TRP A O 1
ATOM 715 N N . CYS A 1 95 ? 2.860 -0.335 -17.353 1.00 89.06 95 CYS A N 1
ATOM 716 C CA . CYS A 1 95 ? 3.697 -0.792 -16.249 1.00 89.06 95 CYS A CA 1
ATOM 717 C C . CYS A 1 95 ? 5.139 -1.091 -16.668 1.00 89.06 95 CYS A C 1
ATOM 719 O O . CYS A 1 95 ? 6.052 -0.906 -15.864 1.00 89.06 95 CYS A O 1
ATOM 721 N N . GLU A 1 96 ? 5.364 -1.426 -17.941 1.00 88.25 96 GLU A N 1
ATOM 722 C CA . GLU A 1 96 ? 6.702 -1.555 -18.534 1.00 88.25 96 GLU A CA 1
ATOM 723 C C . GLU A 1 96 ? 7.572 -0.309 -18.341 1.00 88.25 96 GLU A C 1
ATOM 725 O O . GLU A 1 96 ? 8.792 -0.406 -18.228 1.00 88.25 96 GLU A O 1
ATOM 730 N N . ARG A 1 97 ? 6.971 0.878 -18.250 1.00 87.19 97 ARG A N 1
ATOM 731 C CA . ARG A 1 97 ? 7.720 2.123 -18.046 1.00 87.19 97 ARG A CA 1
ATOM 732 C C . ARG A 1 97 ? 8.359 2.199 -16.663 1.00 87.19 97 ARG A C 1
ATOM 734 O O . ARG A 1 97 ? 9.462 2.716 -16.529 1.00 87.19 97 ARG A O 1
ATOM 741 N N . PHE A 1 98 ? 7.692 1.634 -15.657 1.00 87.31 98 PHE A N 1
ATOM 742 C CA . PHE A 1 98 ? 8.200 1.551 -14.290 1.00 87.31 98 PHE A CA 1
ATOM 743 C C . PHE A 1 98 ? 9.213 0.414 -14.127 1.00 87.31 98 PHE A C 1
ATOM 745 O O . PHE A 1 98 ? 10.188 0.573 -13.396 1.00 87.31 98 PHE A O 1
ATOM 752 N N . THR A 1 99 ? 9.023 -0.717 -14.812 1.00 86.50 99 THR A N 1
ATOM 753 C CA . THR A 1 99 ? 9.977 -1.837 -14.746 1.00 86.50 99 THR A CA 1
ATOM 754 C C . THR A 1 99 ? 11.250 -1.561 -15.552 1.00 86.50 99 THR A C 1
ATOM 756 O O . THR A 1 99 ? 12.331 -1.986 -15.158 1.00 86.50 99 THR A O 1
ATOM 759 N N . SER A 1 100 ? 11.157 -0.802 -16.648 1.00 85.50 100 SER A N 1
ATOM 760 C CA . SER A 1 100 ? 12.307 -0.423 -17.488 1.00 85.50 100 SER A CA 1
ATOM 761 C C . SER A 1 100 ? 13.048 0.832 -17.025 1.00 85.50 100 SER A C 1
ATOM 763 O O . SER A 1 100 ? 14.152 1.094 -17.503 1.00 85.50 100 SER A O 1
ATOM 765 N N . GLY A 1 101 ? 12.486 1.616 -16.100 1.00 84.19 101 GLY A N 1
ATOM 766 C CA . GLY A 1 101 ? 13.117 2.861 -15.671 1.00 84.19 101 GLY A CA 1
ATOM 767 C C . GLY A 1 101 ? 12.998 3.973 -16.713 1.00 84.19 101 GLY A C 1
ATOM 768 O O . GLY A 1 101 ? 13.985 4.659 -16.987 1.00 84.19 101 GLY A O 1
ATOM 769 N N . GLN A 1 102 ? 11.833 4.138 -17.340 1.00 85.69 102 GLN A N 1
ATOM 770 C CA . GLN A 1 102 ? 11.652 5.111 -18.413 1.00 85.69 102 GLN A CA 1
ATOM 771 C C . GLN A 1 102 ? 11.760 6.552 -17.894 1.00 85.69 102 GLN A C 1
ATOM 773 O O . GLN A 1 102 ? 11.175 6.929 -16.881 1.00 85.69 102 GLN A O 1
ATOM 778 N N . VAL A 1 103 ? 12.473 7.405 -18.630 1.00 84.62 103 VAL A N 1
ATOM 779 C CA . VAL A 1 103 ? 12.556 8.837 -18.317 1.00 84.62 103 VAL A CA 1
ATOM 780 C C . VAL A 1 103 ? 11.268 9.540 -18.744 1.00 84.62 103 VAL A C 1
ATOM 782 O O . VAL A 1 103 ? 10.941 9.593 -19.931 1.00 84.62 103 VAL A O 1
ATOM 785 N N . ASN A 1 104 ? 10.564 10.141 -17.786 1.00 82.38 104 ASN A N 1
ATOM 786 C CA . ASN A 1 104 ? 9.448 11.036 -18.055 1.00 82.38 104 ASN A CA 1
ATOM 787 C C . ASN A 1 104 ? 9.984 12.457 -18.284 1.00 82.38 104 ASN A C 1
ATOM 789 O O . ASN A 1 104 ? 10.169 13.244 -17.355 1.00 82.38 104 ASN A O 1
ATOM 793 N N . THR A 1 105 ? 10.242 12.793 -19.547 1.00 82.81 105 THR A N 1
ATOM 794 C CA . THR A 1 105 ? 10.832 14.083 -19.948 1.00 82.81 105 THR A CA 1
ATOM 795 C C . THR A 1 105 ? 9.938 15.284 -19.648 1.00 82.81 105 THR A C 1
ATOM 797 O O . THR A 1 105 ? 10.444 16.389 -19.476 1.00 82.81 105 THR A O 1
ATOM 800 N N . LYS A 1 106 ? 8.618 15.083 -19.542 1.00 84.25 106 LYS A N 1
ATOM 801 C CA . LYS A 1 106 ? 7.657 16.142 -19.208 1.00 84.25 106 LYS A CA 1
ATOM 802 C C . LYS A 1 106 ? 7.729 16.540 -17.735 1.00 84.25 106 LYS A C 1
ATOM 804 O O . LYS A 1 106 ? 7.511 17.703 -17.411 1.00 84.25 106 LYS A O 1
ATOM 809 N N . LEU A 1 107 ? 7.990 15.576 -16.855 1.00 80.50 107 LEU A N 1
ATOM 810 C CA . LEU A 1 107 ? 7.980 15.777 -15.406 1.00 80.50 107 LEU A CA 1
ATOM 811 C C . LEU A 1 107 ? 9.385 15.779 -14.782 1.00 80.50 107 LEU A C 1
ATOM 813 O O . LEU A 1 107 ? 9.521 16.067 -13.597 1.00 80.50 107 LEU A O 1
ATOM 817 N N . GLY A 1 108 ? 10.425 15.485 -15.567 1.00 80.94 108 GLY A N 1
ATOM 818 C CA . GLY A 1 108 ? 11.821 15.581 -15.141 1.00 80.94 108 GLY A CA 1
ATOM 819 C C . GLY A 1 108 ? 12.265 14.486 -14.167 1.00 80.94 108 GLY A C 1
ATOM 820 O O . GLY A 1 108 ? 13.228 14.691 -13.433 1.00 80.94 108 GLY A O 1
ATOM 821 N N . TYR A 1 109 ? 11.588 13.333 -14.140 1.00 79.19 109 TYR A N 1
ATOM 822 C CA . TYR A 1 109 ? 11.950 12.198 -13.284 1.00 79.19 109 TYR A CA 1
ATOM 823 C C . TYR A 1 109 ? 11.926 10.866 -14.045 1.00 79.19 109 TYR A C 1
ATOM 825 O O . TYR A 1 109 ? 11.405 10.769 -15.155 1.00 79.19 109 TYR A O 1
ATOM 833 N N . VAL A 1 110 ? 12.512 9.830 -13.443 1.00 82.75 110 VAL A N 1
ATOM 834 C CA . VAL A 1 110 ? 12.535 8.464 -13.987 1.00 82.75 110 VAL A CA 1
ATOM 835 C C . VAL A 1 110 ? 11.406 7.652 -13.364 1.00 82.75 110 VAL A C 1
ATOM 837 O O . VAL A 1 110 ? 11.354 7.550 -12.143 1.00 82.75 110 VAL A O 1
ATOM 840 N N . GLU A 1 111 ? 10.514 7.083 -14.169 1.00 86.44 111 GLU A N 1
ATOM 841 C CA . GLU A 1 111 ? 9.443 6.185 -13.724 1.00 86.44 111 GLU A CA 1
ATOM 842 C C . GLU A 1 111 ? 10.044 4.848 -13.308 1.00 86.44 111 GLU A C 1
ATOM 844 O O . GLU A 1 111 ? 10.703 4.187 -14.102 1.00 86.44 111 GLU A O 1
ATOM 849 N N . LYS A 1 112 ? 9.865 4.471 -12.043 1.00 85.19 112 LYS A N 1
ATOM 850 C CA . LYS A 1 112 ? 10.486 3.287 -11.455 1.00 85.19 112 LYS A CA 1
ATOM 851 C C . LYS A 1 112 ? 9.572 2.678 -10.407 1.00 85.19 112 LYS A C 1
ATOM 853 O O . LYS A 1 112 ? 8.893 3.396 -9.677 1.00 85.19 112 LYS A O 1
ATOM 858 N N . CYS A 1 113 ? 9.602 1.353 -10.320 1.00 82.56 113 CYS A N 1
ATOM 859 C CA . CYS A 1 113 ? 8.962 0.593 -9.246 1.00 82.56 113 CYS A CA 1
ATOM 860 C C . CYS A 1 113 ? 9.622 0.820 -7.870 1.00 82.56 113 CYS A C 1
ATOM 862 O O . CYS A 1 113 ? 9.070 0.441 -6.842 1.00 82.56 113 CYS A O 1
ATOM 864 N N . ASP A 1 114 ? 10.808 1.430 -7.845 1.00 76.38 114 ASP A N 1
ATOM 865 C CA . ASP A 1 114 ? 11.564 1.789 -6.653 1.00 76.38 114 ASP A CA 1
ATOM 866 C C . ASP A 1 114 ? 12.258 3.160 -6.814 1.00 76.38 114 ASP A C 1
ATOM 868 O O . ASP A 1 114 ? 12.283 3.761 -7.888 1.00 76.38 114 ASP A O 1
ATOM 872 N N . GLY A 1 115 ? 12.819 3.699 -5.731 1.00 69.06 115 GLY A N 1
ATOM 873 C CA . GLY A 1 115 ? 13.635 4.914 -5.781 1.00 69.06 115 GLY A CA 1
ATOM 874 C C . GLY A 1 115 ? 13.170 6.048 -4.865 1.00 69.06 115 GLY A C 1
ATOM 875 O O . GLY A 1 115 ? 12.203 5.907 -4.123 1.00 69.06 115 GLY A O 1
ATOM 876 N N . PRO A 1 116 ? 13.890 7.184 -4.875 1.00 63.66 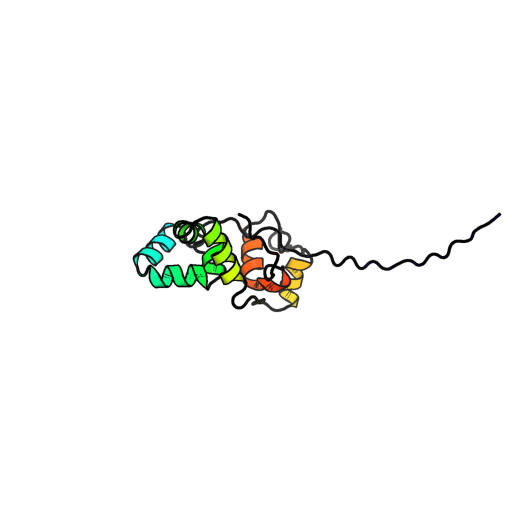116 PRO A N 1
ATOM 877 C CA . PRO A 1 116 ? 13.742 8.229 -3.859 1.00 63.66 116 PRO A CA 1
ATOM 878 C C . PRO A 1 116 ? 12.526 9.143 -4.067 1.00 63.66 116 PRO A C 1
ATOM 880 O O . PRO A 1 116 ? 12.220 9.957 -3.203 1.00 63.66 116 PRO A O 1
ATOM 883 N N . VAL A 1 117 ? 11.852 9.059 -5.218 1.00 66.88 117 VAL A N 1
ATOM 884 C CA . VAL A 1 117 ? 10.721 9.935 -5.549 1.00 66.88 117 VAL A CA 1
ATOM 885 C C . VAL A 1 117 ? 9.424 9.280 -5.079 1.00 66.88 117 VAL A C 1
ATOM 887 O O . VAL A 1 117 ? 8.884 8.416 -5.764 1.00 66.88 117 VAL A O 1
ATOM 890 N N . GLU A 1 118 ? 8.901 9.710 -3.931 1.00 64.12 118 GLU A N 1
ATOM 891 C CA . GLU A 1 118 ? 7.723 9.096 -3.290 1.00 64.12 118 GLU A CA 1
ATOM 892 C C . GLU A 1 118 ? 6.486 9.024 -4.193 1.00 64.12 118 GLU A C 1
ATOM 894 O O . GLU A 1 118 ? 5.803 8.000 -4.233 1.00 64.12 118 GLU A O 1
ATOM 899 N N . ASN A 1 119 ? 6.221 10.078 -4.973 1.00 67.25 119 ASN A N 1
ATOM 900 C CA . ASN A 1 119 ? 5.066 10.111 -5.873 1.00 67.25 119 ASN A CA 1
ATOM 901 C C . ASN A 1 119 ? 5.105 8.958 -6.884 1.00 67.25 119 ASN A C 1
ATOM 903 O O . ASN A 1 119 ? 4.080 8.350 -7.177 1.00 67.25 119 ASN A O 1
ATOM 907 N N . ASN A 1 120 ? 6.296 8.622 -7.376 1.00 76.25 120 ASN A N 1
ATOM 908 C CA . ASN A 1 120 ? 6.515 7.535 -8.324 1.00 76.25 120 ASN A CA 1
ATOM 909 C C . ASN A 1 120 ? 6.159 6.175 -7.708 1.00 76.25 120 ASN A C 1
ATOM 911 O O . ASN A 1 120 ? 5.477 5.371 -8.340 1.00 76.25 120 ASN A O 1
ATOM 915 N N . LEU A 1 121 ? 6.540 5.968 -6.442 1.00 80.62 121 LEU A N 1
ATOM 916 C CA . LEU A 1 121 ? 6.266 4.737 -5.703 1.00 80.62 121 LEU A CA 1
ATOM 917 C C . LEU A 1 121 ? 4.766 4.543 -5.466 1.00 80.62 121 LEU A C 1
ATOM 919 O O . LEU A 1 121 ? 4.252 3.447 -5.659 1.00 80.62 121 LEU A O 1
ATOM 923 N N . ALA A 1 122 ? 4.043 5.601 -5.085 1.00 84.31 122 ALA A N 1
ATOM 924 C CA . ALA A 1 122 ? 2.598 5.515 -4.878 1.00 84.31 122 ALA A CA 1
ATOM 925 C C . ALA A 1 122 ? 1.851 5.206 -6.188 1.00 84.31 122 ALA A C 1
ATOM 927 O O . ALA A 1 122 ? 0.913 4.410 -6.188 1.00 84.31 122 ALA A O 1
ATOM 928 N N . TYR A 1 123 ? 2.275 5.787 -7.318 1.00 85.38 123 TYR A N 1
ATOM 929 C CA . TYR A 1 123 ? 1.703 5.460 -8.630 1.00 85.38 123 TYR A CA 1
ATOM 930 C C . TYR A 1 123 ? 2.019 4.027 -9.062 1.00 85.38 123 TYR A C 1
ATOM 932 O O . TYR A 1 123 ? 1.106 3.311 -9.476 1.00 85.38 123 TYR A O 1
ATOM 940 N N . ALA A 1 124 ? 3.276 3.596 -8.933 1.00 88.00 124 ALA A N 1
ATOM 941 C CA . ALA A 1 124 ? 3.693 2.229 -9.227 1.00 88.00 124 ALA A CA 1
ATOM 942 C C . ALA A 1 124 ? 2.910 1.218 -8.376 1.00 88.00 124 ALA A C 1
ATOM 944 O O . ALA A 1 124 ? 2.373 0.244 -8.903 1.00 88.00 124 ALA A O 1
ATOM 945 N N . PHE A 1 125 ? 2.764 1.498 -7.079 1.00 87.69 125 PHE A N 1
ATOM 946 C CA . PHE A 1 125 ? 2.001 0.669 -6.157 1.00 87.69 125 PHE A CA 1
ATOM 947 C C . PHE A 1 125 ? 0.501 0.665 -6.460 1.00 87.69 125 PHE A C 1
ATOM 949 O O . PHE A 1 125 ? -0.135 -0.361 -6.310 1.00 87.69 125 PHE A O 1
ATOM 956 N N . ARG A 1 126 ? -0.123 1.764 -6.887 1.00 88.44 126 ARG A N 1
ATOM 957 C CA . ARG A 1 126 ? -1.559 1.734 -7.227 1.00 88.44 126 ARG A CA 1
ATOM 958 C C . ARG A 1 126 ? -1.815 0.986 -8.530 1.00 88.44 126 ARG A C 1
ATOM 960 O O . ARG A 1 126 ? -2.730 0.174 -8.624 1.00 88.44 126 ARG A O 1
ATOM 967 N N . LEU A 1 127 ? -1.005 1.268 -9.547 1.00 89.69 127 LEU A N 1
ATOM 968 C CA . LEU A 1 127 ? -1.317 0.905 -10.927 1.00 89.69 127 LEU A CA 1
ATOM 969 C C . LEU A 1 127 ? -0.657 -0.391 -11.393 1.00 89.69 127 LEU A C 1
ATOM 971 O O . LEU A 1 127 ? -1.212 -1.066 -12.258 1.00 89.69 127 LEU A O 1
ATOM 975 N N . CYS A 1 128 ? 0.502 -0.728 -10.834 1.00 90.06 128 CYS A N 1
ATOM 976 C CA . CYS A 1 128 ? 1.414 -1.732 -11.372 1.00 90.06 128 CYS A CA 1
ATOM 977 C C . CYS A 1 128 ? 1.903 -2.710 -10.297 1.00 90.06 128 CYS A C 1
ATOM 979 O O . CYS A 1 128 ? 3.059 -3.129 -10.324 1.00 90.06 128 CYS A O 1
ATOM 981 N N . ARG A 1 129 ? 1.039 -3.072 -9.332 1.00 87.88 129 ARG A N 1
ATOM 982 C CA . ARG A 1 129 ? 1.417 -3.920 -8.184 1.00 87.88 129 ARG A CA 1
ATOM 983 C C . ARG A 1 129 ? 2.139 -5.192 -8.591 1.00 87.88 129 ARG A C 1
ATOM 985 O O . ARG A 1 129 ? 3.179 -5.518 -8.029 1.00 87.88 129 ARG A O 1
ATOM 992 N N . LYS A 1 130 ? 1.582 -5.914 -9.557 1.00 87.06 130 LYS A N 1
ATOM 993 C CA . LYS A 1 130 ? 2.108 -7.203 -9.991 1.00 87.06 130 LYS A CA 1
ATOM 994 C C . LYS A 1 130 ? 3.366 -7.022 -10.825 1.00 87.06 130 LYS A C 1
ATOM 996 O O . LYS A 1 130 ? 4.362 -7.675 -10.537 1.00 87.06 130 LYS A O 1
ATOM 1001 N N . SER A 1 131 ? 3.335 -6.125 -11.806 1.00 87.56 131 SER A N 1
ATOM 1002 C CA . SER A 1 131 ? 4.481 -5.845 -12.678 1.00 87.56 131 SER A CA 1
ATOM 1003 C C . SER A 1 131 ? 5.694 -5.327 -11.905 1.00 87.56 131 SER A C 1
ATOM 1005 O O . SER A 1 131 ? 6.821 -5.694 -12.215 1.00 87.56 131 SER A O 1
ATOM 1007 N N . CYS A 1 132 ? 5.468 -4.522 -10.868 1.00 85.06 132 CYS A N 1
ATOM 1008 C CA . CYS A 1 132 ? 6.517 -4.034 -9.978 1.00 85.06 132 CYS A CA 1
ATOM 1009 C C . CYS A 1 132 ? 6.904 -5.028 -8.874 1.00 85.06 132 CYS A C 1
ATOM 1011 O O . CYS A 1 132 ? 7.711 -4.697 -8.014 1.00 85.06 132 CYS A O 1
ATOM 1013 N N . GLY A 1 133 ? 6.341 -6.238 -8.864 1.00 82.50 133 GLY A N 1
ATOM 1014 C CA . GLY A 1 133 ? 6.739 -7.280 -7.921 1.00 82.50 133 GLY A CA 1
ATOM 1015 C C . GLY A 1 133 ? 6.216 -7.095 -6.495 1.00 82.50 133 GLY A C 1
ATOM 1016 O O . GLY A 1 133 ? 6.624 -7.841 -5.613 1.00 82.50 133 GLY A O 1
ATOM 1017 N N . TYR A 1 134 ? 5.278 -6.174 -6.250 1.00 81.75 134 TYR A N 1
ATOM 1018 C CA . TYR A 1 134 ? 4.643 -6.015 -4.936 1.00 81.75 134 TYR A CA 1
ATOM 1019 C C . TYR A 1 134 ? 3.773 -7.227 -4.548 1.00 81.75 134 TYR A C 1
ATOM 1021 O O . TYR A 1 134 ? 3.445 -7.398 -3.379 1.00 81.75 134 TYR A O 1
ATOM 1029 N N . CYS A 1 135 ? 3.414 -8.088 -5.504 1.00 80.56 135 CYS A N 1
ATOM 1030 C CA . CYS A 1 135 ? 2.696 -9.342 -5.269 1.00 80.56 135 CYS A CA 1
ATOM 1031 C C . CYS A 1 135 ? 3.681 -10.503 -5.024 1.00 80.56 135 CYS A C 1
ATOM 1033 O O . CYS A 1 135 ? 4.315 -10.949 -5.980 1.00 80.56 135 CYS A O 1
ATOM 1035 N N . GLY A 1 136 ? 3.806 -11.056 -3.807 1.00 66.56 136 GLY A N 1
ATOM 1036 C CA . GLY A 1 136 ? 4.619 -12.270 -3.621 1.00 66.56 136 GLY A CA 1
ATOM 1037 C C . GLY A 1 136 ? 4.884 -12.747 -2.180 1.00 66.56 136 GLY A C 1
ATOM 1038 O O . GLY A 1 136 ? 4.781 -11.965 -1.237 1.00 66.56 136 GLY A O 1
ATOM 1039 N N . PRO A 1 137 ? 5.269 -14.032 -2.003 1.00 50.22 137 PRO A N 1
ATOM 1040 C CA . PRO A 1 137 ? 5.415 -14.691 -0.695 1.00 50.22 137 PRO A CA 1
ATOM 1041 C C . PRO A 1 137 ? 6.681 -14.313 0.098 1.00 50.22 137 PRO A C 1
ATOM 1043 O O . PRO A 1 137 ? 6.736 -14.580 1.293 1.00 50.22 137 PRO A O 1
ATOM 1046 N N . ASN A 1 138 ? 7.674 -13.678 -0.537 1.00 43.69 138 ASN A N 1
ATOM 1047 C CA . ASN A 1 138 ? 8.923 -13.222 0.099 1.00 43.69 138 ASN A CA 1
ATOM 1048 C C . ASN A 1 138 ? 9.003 -11.691 0.237 1.00 43.69 138 ASN A C 1
ATOM 1050 O O . ASN A 1 138 ? 10.067 -11.138 0.504 1.00 43.69 138 ASN A O 1
ATOM 1054 N N . GLN A 1 139 ? 7.884 -10.993 0.041 1.00 52.00 139 GLN A N 1
ATOM 1055 C CA . GLN A 1 139 ? 7.809 -9.550 0.217 1.00 52.00 139 GLN A CA 1
ATOM 1056 C C . GLN A 1 139 ? 7.685 -9.240 1.713 1.00 52.00 139 GLN A C 1
ATOM 1058 O O . GLN A 1 139 ? 6.592 -9.180 2.274 1.00 52.00 139 GLN A O 1
ATOM 1063 N N . THR A 1 140 ? 8.811 -9.035 2.392 1.00 40.78 140 THR A N 1
ATOM 1064 C CA . THR A 1 140 ? 8.801 -8.236 3.619 1.00 40.78 140 THR A CA 1
ATOM 1065 C C . THR A 1 140 ? 8.601 -6.795 3.190 1.00 40.78 140 THR A C 1
ATOM 1067 O O . THR A 1 140 ? 9.547 -6.108 2.806 1.00 40.78 140 THR A O 1
ATOM 1070 N N . VAL A 1 141 ? 7.354 -6.329 3.247 1.00 48.97 141 VAL A N 1
ATOM 1071 C CA . VAL A 1 141 ? 7.060 -4.898 3.285 1.00 48.97 141 VAL A CA 1
ATOM 1072 C C . VAL A 1 141 ? 7.577 -4.378 4.635 1.00 48.97 141 VAL A C 1
ATOM 1074 O O . VAL A 1 141 ? 6.830 -4.203 5.597 1.00 48.97 141 VAL A O 1
ATOM 1077 N N . THR A 1 142 ? 8.899 -4.261 4.740 1.00 40.88 142 THR A N 1
ATOM 1078 C CA . THR A 1 142 ? 9.607 -3.761 5.918 1.00 40.88 142 THR A CA 1
ATOM 1079 C C . THR A 1 142 ? 9.603 -2.244 5.851 1.00 40.88 142 THR A C 1
ATOM 1081 O O . THR A 1 142 ? 10.123 -1.665 4.897 1.00 40.88 142 THR A O 1
ATOM 1084 N N . TYR A 1 143 ? 8.969 -1.638 6.850 1.00 45.41 143 TYR A N 1
ATOM 1085 C CA . TYR A 1 143 ? 8.970 -0.204 7.111 1.00 45.41 143 TYR A CA 1
ATOM 1086 C C . TYR A 1 143 ? 10.032 0.129 8.149 1.00 45.41 143 TYR A C 1
ATOM 1088 O O . TYR A 1 143 ? 10.156 -0.669 9.108 1.00 45.41 143 TYR A O 1
#

Organism: NCBI:txid290746

Radius of gyration: 19.71 Å; chains: 1; bounding box: 68×44×44 Å

Sequence (143 aa):
MLRVCLNLILSVAIALDLSATRPPNCIDGLSQRRCQDLLSSNATTFKHWCETNAEFVLLDCCISCGALYSPKDLSTVKNTAVNTNCSDISLVNWCERFTSGQVNTKLGYVEKCDGPVENNLAYAFRLCRKSCGYCGPNQTVTY